Protein AF-A0A661X4Q7-F1 (afdb_monomer)

Solvent-accessible surface area (backbone atoms only — not comparable to full-atom values): 4396 Å² total; per-residue (Å²): 84,101,84,72,49,90,81,86,79,92,81,79,80,87,80,85,83,42,56,91,92,34,59,61,31,32,50,75,71,76,42,90,67,85,82,92,75,76,87,68,84,74,54,68,67,60,52,51,54,53,49,59,48,46,67,65,46,55,83,71,47,98,118

Radius of gyration: 22.55 Å; Cα contacts (8 Å, |Δi|>4): 21; chains: 1; bounding box: 58×22×53 Å

Structure (mmCIF, N/CA/C/O backbone):
data_AF-A0A661X4Q7-F1
#
_entry.id   AF-A0A661X4Q7-F1
#
loop_
_atom_site.group_PDB
_atom_site.id
_atom_site.type_symbol
_atom_site.label_atom_id
_atom_site.label_alt_id
_atom_site.label_comp_id
_atom_site.label_asym_id
_atom_site.label_entity_id
_atom_site.label_seq_id
_atom_site.pdbx_PDB_ins_code
_atom_site.Cartn_x
_atom_site.Cartn_y
_atom_site.Cartn_z
_atom_site.occupancy
_atom_site.B_iso_or_equiv
_atom_site.auth_seq_id
_atom_site.auth_comp_id
_atom_site.auth_asym_id
_atom_site.auth_atom_id
_atom_site.pdbx_PDB_model_num
ATOM 1 N N . ASP A 1 1 ? 4.562 2.355 29.863 1.00 80.75 1 ASP A N 1
ATOM 2 C CA . ASP A 1 1 ? 4.120 0.963 30.094 1.00 80.75 1 ASP A CA 1
ATOM 3 C C . ASP A 1 1 ? 4.175 0.705 31.613 1.00 80.75 1 ASP A C 1
ATOM 5 O O . ASP A 1 1 ? 4.535 1.638 32.332 1.00 80.75 1 ASP A O 1
ATOM 9 N N . PRO A 1 2 ? 3.825 -0.483 32.145 1.00 84.44 2 PRO A N 1
ATOM 10 C CA . PRO A 1 2 ? 3.997 -0.792 33.575 1.00 84.44 2 PRO A CA 1
ATOM 11 C C . PRO A 1 2 ? 5.452 -0.690 34.069 1.00 84.44 2 PRO A C 1
ATOM 13 O O . PRO A 1 2 ? 5.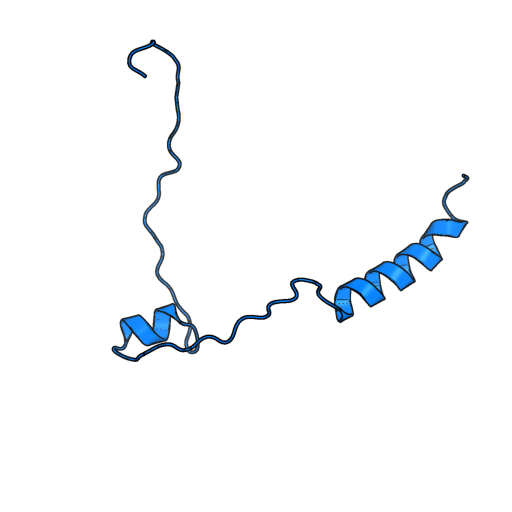695 -0.591 35.266 1.00 84.44 2 PRO A O 1
ATOM 16 N N . SER A 1 3 ? 6.415 -0.691 33.147 1.00 90.25 3 SER A N 1
ATOM 17 C CA . SER A 1 3 ? 7.851 -0.528 33.384 1.00 90.25 3 SER A CA 1
ATOM 18 C C . SER A 1 3 ? 8.326 0.932 33.266 1.00 90.25 3 SER A C 1
ATOM 20 O O . SER A 1 3 ? 9.529 1.186 33.282 1.00 90.25 3 SER A O 1
ATOM 22 N N . GLY A 1 4 ? 7.406 1.898 33.146 1.00 91.38 4 GLY A N 1
ATOM 23 C CA . GLY A 1 4 ? 7.690 3.334 33.104 1.00 91.38 4 GLY A CA 1
ATOM 24 C C . GLY A 1 4 ? 8.232 3.879 31.777 1.00 91.38 4 GLY A C 1
ATOM 25 O O . GLY A 1 4 ? 8.513 5.072 31.695 1.00 91.38 4 GLY A O 1
ATOM 26 N N . LYS A 1 5 ? 8.364 3.068 30.720 1.00 93.56 5 LYS A N 1
ATOM 27 C CA . LYS A 1 5 ? 8.868 3.553 29.426 1.00 93.56 5 LYS A CA 1
ATOM 28 C C . LYS A 1 5 ? 7.759 4.225 28.607 1.00 93.56 5 LYS A C 1
ATOM 30 O O . LYS A 1 5 ? 6.624 3.723 28.594 1.00 93.56 5 LYS A O 1
ATOM 35 N N . PRO A 1 6 ? 8.051 5.341 27.912 1.00 89.75 6 PRO A N 1
ATOM 36 C CA . PRO A 1 6 ? 7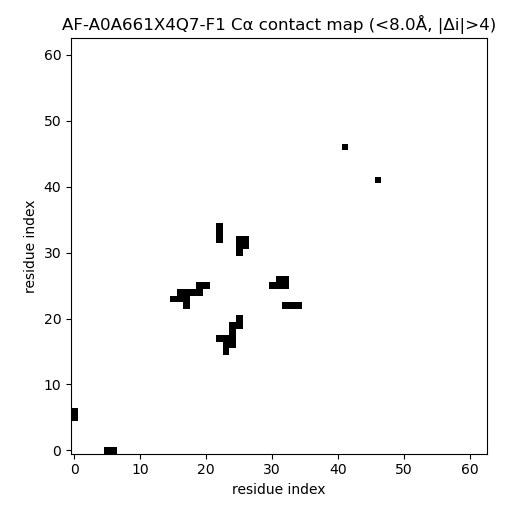.108 5.930 26.975 1.00 89.75 6 PRO A CA 1
ATOM 37 C C . PRO A 1 6 ? 6.865 4.966 25.812 1.00 89.75 6 PRO A C 1
ATOM 39 O O . PRO A 1 6 ? 7.787 4.335 25.299 1.00 89.75 6 PRO A O 1
ATOM 42 N N . TYR A 1 7 ? 5.606 4.861 25.406 1.00 90.81 7 TYR A N 1
ATOM 43 C CA . TYR A 1 7 ? 5.184 4.133 24.219 1.00 90.81 7 TYR A CA 1
ATOM 44 C C . TYR A 1 7 ? 4.062 4.919 23.555 1.00 90.81 7 TYR A C 1
ATOM 46 O O . TYR A 1 7 ? 3.314 5.642 24.217 1.00 90.81 7 TYR A O 1
ATOM 54 N N . TYR A 1 8 ? 3.988 4.802 22.238 1.00 91.81 8 TYR A N 1
ATOM 55 C CA . TYR A 1 8 ? 3.141 5.635 21.404 1.00 91.81 8 TYR A CA 1
ATOM 56 C C . TYR A 1 8 ? 2.256 4.743 20.550 1.00 91.81 8 TYR A C 1
ATOM 58 O O . TYR A 1 8 ? 2.701 3.712 20.047 1.00 91.81 8 TYR A O 1
ATOM 66 N N . TRP A 1 9 ? 1.008 5.164 20.382 1.00 93.06 9 TRP A N 1
ATOM 67 C CA . TRP A 1 9 ? 0.066 4.523 19.481 1.00 93.06 9 TRP A CA 1
ATOM 68 C C . TRP A 1 9 ? -0.130 5.392 18.254 1.00 93.06 9 TRP A C 1
ATOM 70 O O . TRP A 1 9 ? -0.369 6.595 18.366 1.00 93.06 9 TRP A O 1
ATOM 80 N N . ILE A 1 10 ? -0.094 4.757 17.089 1.00 92.00 10 ILE A N 1
ATOM 81 C CA . ILE A 1 10 ? -0.666 5.349 15.887 1.00 92.00 10 ILE A CA 1
ATOM 82 C C . ILE A 1 10 ? -2.181 5.174 16.011 1.00 92.00 10 ILE A C 1
ATOM 84 O O . ILE A 1 10 ? -2.675 4.050 16.093 1.00 92.00 10 ILE A O 1
ATOM 88 N N . MET A 1 11 ? -2.915 6.284 16.068 1.00 93.19 11 MET A N 1
ATOM 89 C CA . MET A 1 11 ? -4.374 6.290 16.153 1.00 93.19 11 MET A CA 1
ATOM 90 C C . MET A 1 11 ? -4.954 7.258 15.124 1.00 93.19 11 MET A C 1
ATOM 92 O O . MET A 1 11 ? -4.402 8.325 14.867 1.00 93.19 11 MET A O 1
ATOM 96 N N . GLY A 1 12 ? -6.093 6.883 14.549 1.00 89.25 12 GLY A N 1
ATOM 97 C CA . GLY A 1 12 ? -6.844 7.688 13.596 1.00 89.25 12 GLY A CA 1
ATOM 98 C C . GLY A 1 12 ? -8.244 7.116 13.406 1.00 89.25 12 GLY A C 1
ATOM 99 O O . GLY A 1 12 ? -8.527 5.989 13.816 1.00 89.25 12 GLY A O 1
ATOM 100 N N . LYS A 1 13 ? -9.139 7.897 12.794 1.00 88.81 13 LYS A N 1
ATOM 101 C CA . LYS A 1 13 ? -10.416 7.369 12.304 1.00 88.81 13 LYS A CA 1
ATOM 102 C C . LYS A 1 13 ? -10.179 6.792 10.908 1.00 88.81 13 LYS A C 1
ATOM 104 O O . LYS A 1 13 ? -9.632 7.514 10.076 1.00 88.81 13 LYS A O 1
ATOM 109 N N . PRO A 1 14 ? -10.575 5.541 10.630 1.00 81.38 14 PRO A N 1
ATOM 110 C CA . PRO A 1 14 ? -10.430 4.996 9.291 1.00 81.38 14 PRO A CA 1
ATOM 111 C C . PRO A 1 14 ? -11.310 5.792 8.322 1.00 81.38 14 PRO A C 1
ATOM 113 O O . PRO A 1 14 ? -12.507 5.977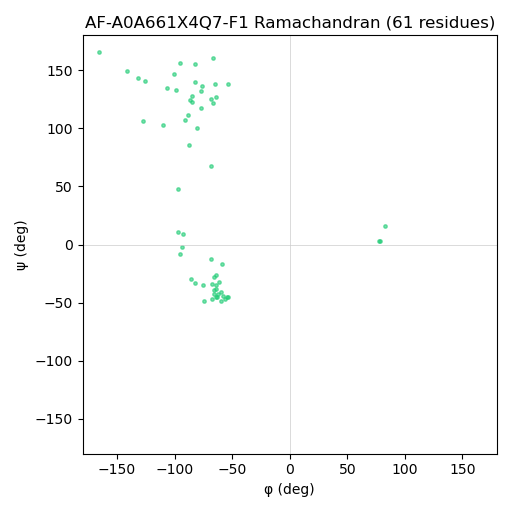 8.557 1.00 81.38 14 PRO A O 1
ATOM 116 N N . VAL A 1 15 ? -10.703 6.283 7.244 1.00 79.31 15 VAL A N 1
ATOM 117 C CA . VAL A 1 15 ? -11.422 6.930 6.148 1.00 79.31 15 VAL A CA 1
ATOM 118 C C . VAL A 1 15 ? -11.763 5.846 5.137 1.00 79.31 15 VAL A C 1
ATOM 120 O O . VAL A 1 15 ? -10.895 5.328 4.446 1.00 79.31 15 VAL A O 1
ATOM 123 N N . TRP A 1 16 ? -13.039 5.480 5.080 1.00 71.69 16 TRP A N 1
ATOM 124 C CA . TRP A 1 16 ? -13.562 4.469 4.161 1.00 71.69 16 TRP A CA 1
ATOM 125 C C . TRP A 1 16 ? -14.174 5.121 2.911 1.00 71.69 16 TRP A C 1
ATOM 127 O O . TRP A 1 16 ? -15.319 4.828 2.558 1.00 71.69 16 TRP A O 1
ATOM 137 N N . SER A 1 17 ? -13.457 6.065 2.296 1.00 71.69 17 SER A N 1
ATOM 138 C CA . SER A 1 17 ? -13.846 6.681 1.023 1.00 71.69 17 SER A CA 1
ATOM 139 C C . SER A 1 17 ? -13.302 5.832 -0.122 1.00 71.69 17 SER A C 1
ATOM 141 O O . SER A 1 17 ? -12.189 6.050 -0.591 1.00 71.69 17 SER A O 1
ATOM 143 N N . GLY A 1 18 ? -14.064 4.814 -0.507 1.00 79.38 18 GLY A N 1
ATOM 144 C CA . GLY A 1 18 ? -13.801 4.070 -1.730 1.00 79.38 18 GLY A CA 1
ATOM 145 C C . GLY A 1 18 ? -14.468 4.754 -2.908 1.00 79.38 18 GLY A C 1
ATOM 146 O O . GLY A 1 18 ? -15.686 4.943 -2.879 1.00 79.38 18 GLY A O 1
ATOM 147 N N . ASP A 1 19 ? -13.692 5.088 -3.934 1.00 90.69 19 ASP A N 1
ATOM 148 C CA . ASP A 1 19 ? -14.244 5.462 -5.234 1.00 90.69 19 ASP A CA 1
ATOM 149 C C . ASP A 1 19 ? -14.938 4.255 -5.883 1.00 90.69 19 ASP A C 1
ATOM 151 O O . ASP A 1 19 ? -14.697 3.096 -5.518 1.00 90.69 19 ASP A O 1
ATOM 155 N N . GLU A 1 20 ? -15.816 4.515 -6.850 1.00 91.38 20 GLU A N 1
ATOM 156 C CA . GLU A 1 20 ? -16.448 3.462 -7.647 1.00 91.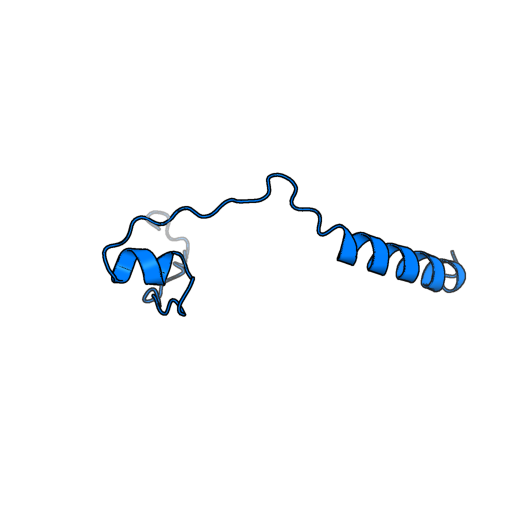38 20 GLU A CA 1
ATOM 157 C C . GLU A 1 20 ? -15.376 2.539 -8.264 1.00 91.38 20 GLU A C 1
ATOM 159 O O . GLU A 1 20 ? -14.346 3.009 -8.747 1.00 91.38 20 GLU A O 1
ATOM 164 N N . ASN A 1 21 ? -15.620 1.222 -8.241 1.00 92.75 21 ASN A N 1
ATOM 165 C CA . ASN A 1 21 ? -14.684 0.135 -8.600 1.00 92.75 21 ASN A CA 1
ATOM 166 C C . ASN A 1 21 ? -13.620 -0.242 -7.554 1.00 92.75 21 ASN A C 1
ATOM 168 O O . ASN A 1 21 ? -12.819 -1.143 -7.803 1.00 92.75 21 ASN A O 1
ATOM 172 N N . THR A 1 22 ? -13.619 0.372 -6.370 1.00 94.56 22 THR A N 1
ATOM 173 C CA . THR A 1 22 ? -12.812 -0.129 -5.245 1.00 94.56 22 THR A CA 1
ATOM 174 C C . THR A 1 22 ? -13.518 -1.266 -4.502 1.00 94.56 22 THR A C 1
ATOM 176 O O . THR A 1 22 ? -14.749 -1.370 -4.478 1.00 94.56 22 THR A O 1
ATOM 179 N N . ASP A 1 23 ? -12.738 -2.110 -3.830 1.00 94.50 23 ASP A N 1
ATOM 180 C CA . ASP A 1 23 ? -13.250 -3.154 -2.940 1.00 94.50 23 ASP A CA 1
ATOM 181 C C . ASP A 1 23 ? -14.087 -2.579 -1.784 1.00 94.50 23 ASP A C 1
ATOM 183 O O . ASP A 1 23 ? -15.157 -3.097 -1.455 1.00 94.50 23 ASP A O 1
ATOM 187 N N . THR A 1 24 ? -13.642 -1.462 -1.208 1.00 93.25 24 THR A N 1
ATOM 188 C CA . THR A 1 24 ? -14.359 -0.752 -0.146 1.00 93.25 24 THR A CA 1
ATOM 189 C C . THR A 1 24 ? -15.697 -0.194 -0.629 1.00 93.25 24 THR A C 1
ATOM 191 O O . THR A 1 24 ? -16.681 -0.282 0.109 1.00 93.25 24 THR A O 1
ATOM 194 N N . TRP A 1 25 ? -15.787 0.312 -1.865 1.00 93.62 25 TRP A N 1
ATOM 195 C CA . TRP A 1 25 ? -17.062 0.716 -2.462 1.00 93.62 25 TRP A CA 1
ATOM 196 C C . TRP A 1 25 ? -18.013 -0.475 -2.625 1.00 93.62 25 TRP A C 1
ATOM 198 O O . TRP A 1 25 ? -19.177 -0.380 -2.232 1.00 93.62 25 TRP A O 1
ATOM 208 N N . ALA A 1 26 ? -17.525 -1.613 -3.130 1.00 95.00 26 ALA A N 1
ATOM 209 C CA . ALA A 1 26 ? -18.347 -2.806 -3.345 1.00 95.00 26 ALA A CA 1
ATOM 210 C C . ALA A 1 26 ? -18.974 -3.314 -2.034 1.00 95.00 26 ALA A C 1
ATOM 212 O O . ALA A 1 26 ? -20.191 -3.498 -1.957 1.00 95.00 26 ALA A O 1
ATOM 213 N N . ILE A 1 27 ? -18.168 -3.444 -0.973 1.00 93.38 27 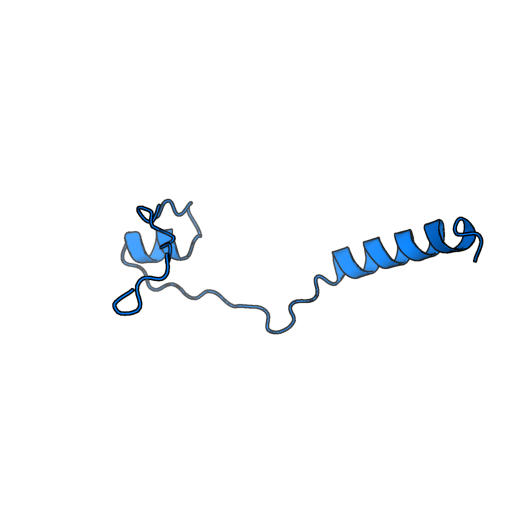ILE A N 1
ATOM 214 C CA . ILE A 1 27 ? -18.634 -3.906 0.346 1.00 93.38 27 ILE A CA 1
ATOM 215 C C . ILE A 1 27 ? -19.666 -2.937 0.936 1.00 93.38 27 ILE A C 1
ATOM 217 O O . ILE A 1 27 ? -20.691 -3.365 1.466 1.00 93.38 27 ILE A O 1
ATOM 221 N N . ARG A 1 28 ? -19.436 -1.621 0.823 1.00 92.25 28 ARG A N 1
ATOM 222 C CA . ARG A 1 28 ? -20.367 -0.603 1.344 1.00 92.25 28 ARG A CA 1
ATOM 223 C C . ARG A 1 28 ? -21.725 -0.616 0.645 1.00 92.25 28 ARG A C 1
ATOM 225 O O . ARG A 1 28 ? -22.709 -0.224 1.265 1.00 92.25 28 ARG A O 1
ATOM 232 N N . ASN A 1 29 ? -21.780 -1.069 -0.604 1.00 94.25 29 ASN A N 1
ATOM 233 C CA . ASN A 1 29 ? -23.010 -1.156 -1.389 1.00 94.25 29 ASN A CA 1
ATOM 234 C C . ASN A 1 29 ? -23.650 -2.559 -1.370 1.00 94.25 29 ASN A C 1
ATOM 236 O O . ASN A 1 29 ? -24.597 -2.806 -2.111 1.00 94.25 29 ASN A O 1
ATOM 240 N N . GLY A 1 30 ? -23.177 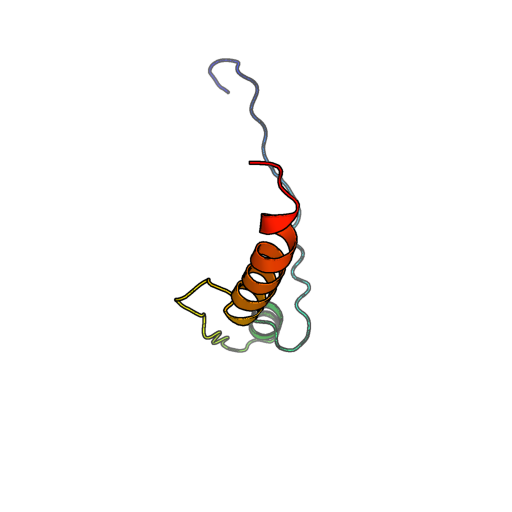-3.469 -0.509 1.00 95.81 30 GLY A N 1
ATOM 241 C CA . GLY A 1 30 ? -23.789 -4.788 -0.310 1.00 95.81 30 GLY A CA 1
ATOM 242 C C . GLY A 1 30 ? -23.375 -5.851 -1.332 1.00 95.81 30 GLY A C 1
ATOM 243 O O . GLY A 1 30 ? -24.033 -6.886 -1.429 1.00 95.81 30 GLY A O 1
ATOM 244 N N . TYR A 1 31 ? -22.293 -5.621 -2.076 1.00 97.06 31 TYR A N 1
ATOM 245 C CA . TYR A 1 31 ? -21.749 -6.580 -3.034 1.00 97.06 31 TYR A CA 1
ATOM 246 C C . TYR A 1 31 ? -20.621 -7.425 -2.429 1.00 97.06 31 TYR A C 1
ATOM 248 O O . TYR A 1 31 ? -19.921 -7.009 -1.503 1.00 97.06 31 TYR A O 1
ATOM 256 N N . VAL A 1 32 ? -20.400 -8.608 -3.008 1.00 97.44 32 VAL A N 1
ATOM 257 C CA . VAL A 1 32 ? -19.164 -9.378 -2.804 1.00 97.44 32 VAL A CA 1
ATOM 258 C C . VAL A 1 32 ? -18.059 -8.753 -3.655 1.00 97.44 32 VAL A C 1
ATOM 260 O O . VAL A 1 32 ? -18.262 -8.517 -4.844 1.00 97.44 32 VAL A O 1
ATOM 263 N N . SER A 1 33 ? -16.888 -8.517 -3.058 1.00 96.81 33 SER A N 1
ATOM 264 C CA . SER A 1 33 ? -15.698 -8.040 -3.770 1.00 96.81 33 SER A CA 1
ATOM 265 C C . SER A 1 33 ? -14.750 -9.197 -4.085 1.00 96.81 33 SER A C 1
ATOM 267 O O . SER A 1 33 ? -14.451 -10.011 -3.209 1.00 96.81 33 SER A O 1
ATOM 269 N N . ILE A 1 34 ? -14.262 -9.259 -5.325 1.00 97.38 34 ILE A N 1
ATOM 270 C CA . ILE A 1 34 ? -13.221 -10.194 -5.763 1.00 97.38 34 ILE A CA 1
ATOM 271 C C . ILE A 1 34 ? -12.121 -9.374 -6.439 1.00 97.38 34 ILE A C 1
ATOM 273 O O . ILE A 1 34 ? -12.291 -8.913 -7.565 1.00 97.38 34 ILE A O 1
ATOM 277 N N . SER A 1 35 ? -10.987 -9.222 -5.754 1.00 96.44 35 SER A N 1
ATOM 278 C CA . SER A 1 35 ? -9.832 -8.457 -6.234 1.00 96.44 35 SER A CA 1
ATOM 279 C C . SER A 1 35 ? -8.681 -9.410 -6.575 1.00 96.44 35 SER A C 1
ATOM 281 O O . SER A 1 35 ? -8.022 -9.903 -5.656 1.00 96.44 35 SER A O 1
ATOM 283 N N . PRO A 1 36 ? -8.417 -9.720 -7.858 1.00 96.12 36 PRO A N 1
ATOM 284 C CA . PRO A 1 36 ? -7.262 -10.529 -8.225 1.00 96.12 36 PRO A CA 1
ATOM 285 C C . PRO A 1 36 ? -5.974 -9.753 -7.926 1.00 96.12 36 PRO A C 1
ATOM 287 O O . PRO A 1 36 ? -5.757 -8.659 -8.444 1.00 96.12 36 PRO A O 1
ATOM 290 N N . LEU A 1 37 ? -5.112 -10.323 -7.086 1.00 96.12 37 LEU A N 1
ATOM 291 C CA . LEU A 1 37 ? -3.826 -9.732 -6.721 1.00 96.12 37 LEU A CA 1
ATOM 292 C C . LEU A 1 37 ? -2.691 -10.390 -7.507 1.00 96.12 37 LEU A C 1
ATOM 294 O O . LEU A 1 37 ? -2.723 -11.590 -7.790 1.00 96.12 37 LEU A O 1
ATOM 298 N N . ARG A 1 38 ? -1.660 -9.609 -7.837 1.00 95.12 38 ARG A N 1
ATOM 299 C CA . ARG A 1 38 ? -0.423 -10.145 -8.413 1.00 95.12 38 ARG A CA 1
ATOM 300 C C . ARG A 1 38 ? 0.410 -10.808 -7.316 1.00 95.12 38 ARG A C 1
ATOM 302 O O . ARG A 1 38 ? 0.560 -10.255 -6.233 1.00 95.12 38 ARG A O 1
ATOM 309 N N . VAL A 1 39 ? 0.967 -11.980 -7.618 1.00 96.19 39 VAL A N 1
ATOM 310 C CA . VAL A 1 39 ? 1.927 -12.671 -6.735 1.00 96.19 39 VAL A CA 1
ATOM 311 C C . VAL A 1 39 ? 3.339 -12.106 -6.913 1.00 96.19 39 VAL A C 1
ATOM 313 O O . VAL A 1 39 ? 4.109 -12.047 -5.960 1.00 96.19 39 VAL A O 1
ATOM 316 N N . ASN A 1 40 ? 3.674 -11.673 -8.132 1.00 95.69 40 ASN A N 1
ATOM 317 C CA . ASN A 1 40 ? 4.902 -10.941 -8.409 1.00 95.69 40 ASN A CA 1
ATOM 318 C C . ASN A 1 40 ? 4.685 -9.448 -8.121 1.00 95.69 40 ASN A C 1
ATOM 320 O O . ASN A 1 40 ? 3.786 -8.833 -8.697 1.00 95.69 40 ASN A O 1
ATOM 324 N N . PHE A 1 41 ? 5.511 -8.888 -7.240 1.00 95.88 41 PHE A N 1
ATOM 325 C CA . PHE A 1 41 ? 5.476 -7.474 -6.859 1.00 95.88 41 PHE A CA 1
ATOM 326 C C . PHE A 1 41 ? 6.428 -6.599 -7.678 1.00 95.88 41 PHE A C 1
ATOM 328 O O . PHE A 1 41 ? 6.456 -5.389 -7.468 1.00 95.88 41 PHE A O 1
ATOM 335 N N . VAL A 1 42 ? 7.208 -7.187 -8.590 1.00 95.56 42 VAL A N 1
ATOM 336 C CA . VAL A 1 42 ? 8.013 -6.411 -9.533 1.00 95.56 42 VAL A CA 1
ATOM 337 C C . VAL A 1 42 ? 7.074 -5.706 -10.506 1.00 95.56 42 VAL A C 1
ATOM 339 O O . VAL A 1 42 ? 6.231 -6.335 -11.147 1.00 95.56 42 VAL A O 1
ATOM 342 N N . ASP A 1 43 ? 7.223 -4.389 -10.596 1.00 96.94 43 ASP A N 1
ATOM 343 C CA . ASP A 1 43 ? 6.692 -3.617 -11.709 1.00 96.94 43 ASP A CA 1
ATOM 344 C C . ASP A 1 43 ? 7.671 -3.754 -12.880 1.00 96.94 43 ASP A C 1
ATOM 346 O O . ASP A 1 43 ? 8.745 -3.151 -12.887 1.00 96.94 43 ASP A O 1
ATOM 350 N N . ASP A 1 44 ?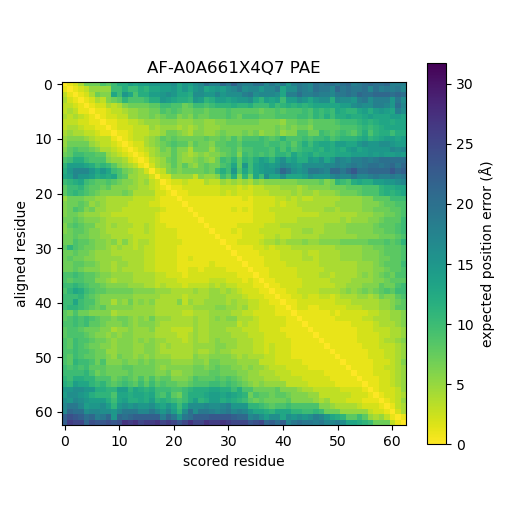 7.341 -4.632 -13.827 1.00 96.12 44 ASP A N 1
ATOM 351 C CA . ASP A 1 44 ? 8.236 -4.989 -14.931 1.00 96.12 44 ASP A CA 1
ATOM 352 C C . ASP A 1 44 ? 8.497 -3.815 -15.888 1.00 96.12 44 ASP A C 1
ATOM 354 O O . ASP A 1 44 ? 9.544 -3.772 -16.538 1.00 96.12 44 ASP A O 1
ATOM 358 N N . GLU A 1 45 ? 7.556 -2.875 -16.004 1.00 96.75 45 GLU A N 1
ATOM 359 C CA . GLU A 1 45 ? 7.717 -1.685 -16.843 1.00 96.75 45 GLU A CA 1
ATOM 360 C C . GLU A 1 45 ? 8.674 -0.704 -16.174 1.00 96.75 45 GLU A C 1
ATOM 362 O O . GLU A 1 45 ? 9.654 -0.269 -16.785 1.00 96.75 45 GLU A O 1
ATOM 367 N N . GLU A 1 46 ? 8.447 -0.437 -14.889 1.00 97.69 46 GLU A N 1
ATOM 368 C CA . GLU A 1 46 ? 9.302 0.457 -14.117 1.00 97.69 46 GLU A CA 1
ATOM 369 C C . GLU A 1 46 ? 10.717 -0.112 -13.955 1.00 97.69 46 GLU A C 1
ATOM 371 O O . GLU A 1 46 ? 11.703 0.612 -14.090 1.00 97.69 46 GLU A O 1
ATOM 376 N N . TYR A 1 47 ? 10.847 -1.425 -13.751 1.00 97.25 47 TYR A N 1
ATOM 377 C CA . TYR A 1 47 ? 12.146 -2.090 -13.685 1.00 97.25 47 TYR A CA 1
ATOM 378 C C . TYR A 1 47 ? 12.967 -1.883 -14.964 1.00 97.25 47 TYR A C 1
ATOM 380 O O . TYR A 1 47 ? 14.155 -1.566 -14.891 1.00 97.25 47 TYR A O 1
ATOM 388 N N . LYS A 1 48 ? 12.340 -2.023 -16.140 1.00 97.50 48 LYS A N 1
ATOM 389 C CA . LYS A 1 48 ? 13.007 -1.777 -17.429 1.00 97.50 48 LYS A CA 1
ATOM 390 C C . LYS A 1 48 ? 13.428 -0.319 -17.566 1.00 97.50 48 LYS A C 1
ATOM 392 O O . LYS A 1 48 ? 14.577 -0.063 -17.914 1.00 97.50 48 LYS A O 1
ATOM 397 N N . ARG A 1 49 ? 12.540 0.622 -17.222 1.00 97.62 49 ARG A N 1
ATOM 398 C CA . ARG A 1 49 ? 12.840 2.062 -17.245 1.00 97.62 49 ARG A CA 1
ATOM 399 C C . ARG A 1 49 ? 14.062 2.388 -16.385 1.00 97.62 49 ARG A C 1
ATOM 401 O O . ARG A 1 49 ? 14.969 3.080 -16.839 1.00 97.62 49 ARG A O 1
ATOM 408 N N . LEU A 1 50 ? 14.108 1.855 -15.165 1.00 97.25 50 LEU A N 1
ATOM 409 C CA . LEU A 1 50 ? 15.216 2.078 -14.237 1.00 97.25 50 LEU A CA 1
ATOM 410 C C . LEU A 1 50 ? 16.522 1.435 -14.717 1.00 97.25 50 LEU A C 1
ATOM 412 O O . LEU A 1 50 ? 17.586 2.006 -14.501 1.00 97.25 50 LEU A O 1
ATOM 416 N N . LYS A 1 51 ? 16.466 0.284 -15.398 1.00 96.62 51 LYS A N 1
ATOM 417 C CA . LYS A 1 51 ? 17.651 -0.342 -16.003 1.00 96.62 51 LYS A CA 1
ATOM 418 C C . LYS A 1 51 ? 18.239 0.489 -17.138 1.00 96.62 51 LYS A C 1
ATOM 420 O O . LYS A 1 51 ? 19.450 0.677 -17.188 1.00 96.62 51 LYS A O 1
ATOM 425 N N . GLU A 1 52 ? 17.394 1.045 -18.000 1.00 96.50 52 GLU A N 1
ATOM 426 C CA . GLU A 1 52 ? 17.842 1.967 -19.049 1.00 96.50 52 GLU A CA 1
ATOM 427 C C . GLU A 1 52 ? 18.443 3.256 -18.469 1.00 96.50 52 GLU A C 1
ATOM 429 O O . GLU A 1 52 ? 19.364 3.835 -19.044 1.00 96.50 52 GLU A O 1
ATOM 434 N N . GLU A 1 53 ? 17.919 3.738 -17.339 1.00 96.06 53 GLU A N 1
ATOM 435 C CA . GLU A 1 53 ? 18.512 4.864 -16.614 1.00 96.06 53 GLU A CA 1
ATOM 436 C C . GLU A 1 53 ? 19.865 4.489 -16.008 1.00 96.06 53 GLU A C 1
ATOM 438 O O . GLU A 1 53 ? 20.832 5.222 -16.199 1.00 96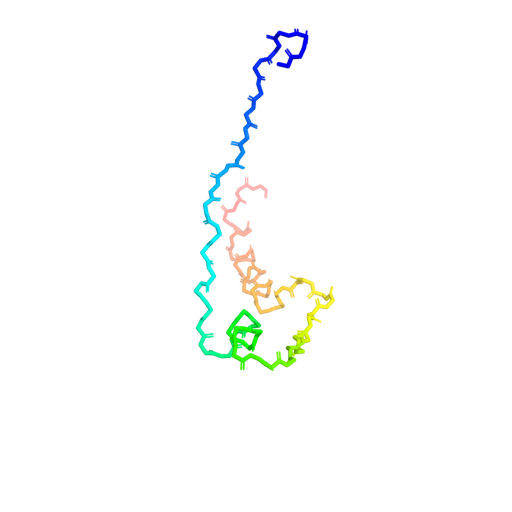.06 53 GLU A O 1
ATOM 443 N N . GLU A 1 54 ? 19.967 3.338 -15.346 1.00 95.06 54 GLU A N 1
ATOM 444 C CA . GLU A 1 54 ? 21.220 2.825 -14.787 1.00 95.06 54 GLU A CA 1
ATOM 445 C C . GLU A 1 54 ? 22.322 2.751 -15.854 1.00 95.06 54 GLU A C 1
ATOM 447 O O . GLU A 1 54 ? 23.419 3.252 -15.628 1.00 95.06 54 GLU A O 1
ATOM 452 N N . GLU A 1 55 ? 22.028 2.234 -17.050 1.00 94.44 55 GLU A N 1
ATOM 453 C CA . GLU A 1 55 ? 22.986 2.183 -18.165 1.00 94.44 55 GLU A CA 1
ATOM 454 C C . GLU A 1 55 ? 23.459 3.570 -18.630 1.00 94.44 55 GLU A C 1
ATOM 456 O O . GLU A 1 55 ? 24.608 3.722 -19.047 1.00 94.44 55 GLU A O 1
ATOM 461 N N . LYS A 1 56 ? 22.605 4.597 -18.537 1.00 93.31 56 LYS A N 1
ATOM 462 C CA . LYS A 1 56 ? 22.977 5.989 -18.848 1.00 93.31 56 LYS A CA 1
ATOM 463 C C . LYS A 1 56 ? 23.818 6.624 -17.744 1.00 93.31 56 LYS A C 1
ATOM 465 O O . LYS A 1 56 ? 24.681 7.446 -18.045 1.00 93.31 56 LYS A O 1
ATOM 470 N N . PHE A 1 57 ? 23.552 6.283 -16.484 1.00 92.44 57 PHE A N 1
ATOM 471 C CA . PHE A 1 57 ? 24.228 6.871 -15.327 1.00 92.44 57 PHE A CA 1
ATOM 472 C C . PHE A 1 57 ? 25.542 6.173 -14.967 1.00 92.44 57 PHE A C 1
ATOM 474 O O . PHE A 1 57 ? 26.450 6.840 -14.481 1.00 92.44 57 PHE A O 1
ATOM 481 N N . LEU A 1 58 ? 25.682 4.872 -15.234 1.00 88.00 58 LEU A N 1
ATOM 482 C CA . LEU A 1 58 ? 26.888 4.093 -14.928 1.00 88.00 58 LEU A CA 1
ATOM 483 C C . LEU A 1 58 ? 28.176 4.707 -15.512 1.00 88.00 58 LEU A C 1
ATOM 485 O O . LEU A 1 58 ? 29.136 4.833 -14.761 1.00 88.00 58 LEU A O 1
ATOM 489 N N . PRO A 1 59 ? 28.222 5.171 -16.778 1.00 90.25 59 PRO A N 1
ATOM 490 C CA . PRO A 1 59 ? 29.411 5.824 -17.333 1.00 90.25 59 PRO A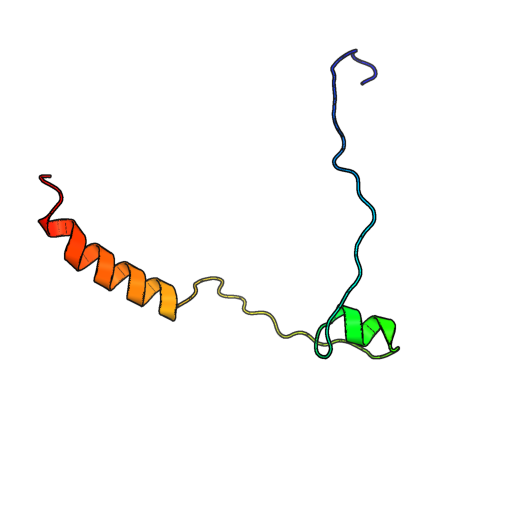 CA 1
ATOM 491 C C . PRO A 1 59 ? 29.734 7.198 -16.728 1.00 90.25 59 PRO A C 1
ATOM 493 O O . PRO A 1 59 ? 30.794 7.747 -17.013 1.00 90.25 59 PRO A O 1
ATOM 496 N N . LEU A 1 60 ? 28.808 7.791 -15.965 1.00 86.31 60 LEU A N 1
ATOM 497 C CA . LEU A 1 60 ? 28.973 9.092 -15.304 1.00 86.31 60 LEU A CA 1
ATOM 498 C C . LEU A 1 60 ? 29.440 8.956 -13.850 1.00 86.31 60 LEU A C 1
ATOM 500 O O . LEU A 1 60 ? 29.723 9.962 -13.199 1.00 86.31 60 LEU A O 1
ATOM 504 N N . LEU A 1 61 ? 29.479 7.734 -13.324 1.00 83.06 61 LEU A N 1
ATOM 505 C CA . LEU A 1 61 ? 30.052 7.444 -12.023 1.00 83.06 61 LEU A CA 1
ATOM 506 C C . LEU A 1 61 ? 31.543 7.162 -12.243 1.00 83.06 61 LEU A C 1
ATOM 508 O O . LEU A 1 61 ? 31.889 6.158 -12.852 1.00 83.06 61 LEU A O 1
ATOM 512 N N . ASP A 1 62 ? 32.413 8.061 -11.771 1.00 70.12 62 ASP A N 1
ATOM 513 C CA . ASP A 1 62 ? 33.875 7.874 -11.754 1.00 70.12 62 ASP A CA 1
ATOM 514 C C . ASP A 1 62 ? 34.264 6.772 -10.741 1.00 70.12 62 ASP A C 1
ATOM 516 O O . ASP A 1 62 ? 34.844 7.045 -9.684 1.00 70.12 62 ASP A O 1
ATOM 520 N N . ILE A 1 63 ? 33.896 5.522 -11.034 1.00 64.12 63 ILE A N 1
ATOM 521 C CA . ILE A 1 63 ? 34.289 4.307 -10.305 1.00 64.12 63 ILE A CA 1
ATOM 522 C C . ILE A 1 63 ? 34.798 3.265 -11.297 1.00 64.12 63 ILE A C 1
ATOM 524 O O . ILE A 1 63 ? 34.134 3.067 -12.338 1.00 64.12 63 ILE A O 1
#

Sequence (63 aa):
DPSGKPYYWIMGKPVWSGDENTDTWAIRNGYVSISPLRVNFVDDEEYKRLKEEEEKFLPLLDI

Secondary structure (DSSP, 8-state):
-TTS-------------PPTTSHHHHHHTTPPP--PPPS----HHHHHHHHHHHHHHGGGS--

pLDDT: mean 91.32, std 7.35, range [64.12, 97.69]

Mean predicted aligned error: 6.92 Å

Foldseek 3Di:
DVVPDDDDDDDDDDDLDDDPPDCSVQVVVPHHDDDDDDPDPDPPVVVVVVVVVCVVCVVVPPD